Protein AF-A0A956JS98-F1 (afdb_monomer_lite)

pLDDT: mean 88.35, std 13.87, range [48.34, 98.44]

Foldseek 3Di:
DFKWFFAAWDDDPDDDPLQPPWTKTWIFTFDADPDDPPDCPPPLEAAEPVPTDTDDDIDIATEPPDWDGQWIFDWFFDQVQCCVRPRNPHPGGIYTDDTDQWDAGPNHIYHGDPPRD

Structure (mmCIF, N/CA/C/O backbone):
data_AF-A0A956JS98-F1
#
_entry.id   AF-A0A956JS98-F1
#
loop_
_atom_site.group_PDB
_atom_site.id
_atom_site.type_symbol
_atom_site.label_atom_id
_atom_site.label_alt_id
_atom_site.label_comp_id
_atom_site.label_asym_id
_atom_site.label_entity_id
_atom_site.label_seq_id
_atom_site.pdbx_PDB_ins_code
_atom_site.Cartn_x
_atom_site.Cartn_y
_atom_site.Cartn_z
_atom_site.occupancy
_atom_site.B_iso_or_equiv
_atom_site.auth_seq_id
_atom_site.auth_comp_id
_atom_site.auth_asym_id
_atom_site.auth_atom_id
_atom_site.pdbx_PDB_model_num
ATOM 1 N N . MET A 1 1 ? 5.699 0.164 7.501 1.00 92.56 1 MET A N 1
ATOM 2 C CA . MET A 1 1 ? 4.436 -0.009 6.748 1.00 92.56 1 MET A CA 1
ATOM 3 C C . MET A 1 1 ? 3.436 1.032 7.230 1.00 92.56 1 MET A C 1
ATOM 5 O O . MET A 1 1 ? 3.625 1.563 8.323 1.00 92.56 1 MET A O 1
ATOM 9 N N . ARG A 1 2 ? 2.432 1.375 6.425 1.00 94.81 2 ARG A N 1
ATOM 10 C CA . ARG A 1 2 ? 1.397 2.369 6.749 1.00 94.81 2 ARG A CA 1
ATOM 11 C C . ARG A 1 2 ? 0.027 1.785 6.417 1.00 94.81 2 ARG A C 1
ATOM 13 O O . ARG A 1 2 ? -0.124 1.219 5.339 1.00 94.81 2 ARG A O 1
ATOM 20 N N . LEU A 1 3 ? -0.946 1.944 7.314 1.00 95.31 3 LEU A N 1
ATOM 21 C CA . LEU A 1 3 ? -2.347 1.675 6.994 1.00 95.31 3 LEU A CA 1
ATOM 22 C C . LEU A 1 3 ? -2.876 2.809 6.114 1.00 95.31 3 LEU A C 1
ATOM 24 O O . LEU A 1 3 ? -2.678 3.989 6.429 1.00 95.31 3 LEU A O 1
ATOM 28 N N . ALA A 1 4 ? -3.542 2.458 5.024 1.00 97.00 4 ALA A N 1
ATOM 29 C CA . ALA A 1 4 ? -4.152 3.412 4.118 1.00 97.00 4 ALA A CA 1
ATOM 30 C C . ALA A 1 4 ? -5.495 2.902 3.596 1.00 97.00 4 ALA A C 1
ATOM 32 O O . ALA A 1 4 ? -5.766 1.707 3.617 1.00 97.00 4 ALA A O 1
ATOM 33 N N . ARG A 1 5 ? -6.320 3.826 3.109 1.00 96.06 5 ARG A N 1
ATOM 34 C CA . ARG A 1 5 ? -7.542 3.528 2.361 1.00 96.06 5 ARG A CA 1
ATOM 35 C C . ARG A 1 5 ? -7.312 3.772 0.878 1.00 96.06 5 ARG A C 1
ATOM 37 O O . ARG A 1 5 ? -6.747 4.809 0.511 1.00 96.06 5 ARG A O 1
ATOM 44 N N . VAL A 1 6 ? -7.790 2.864 0.035 1.00 96.88 6 VAL A N 1
ATOM 45 C CA . VAL A 1 6 ? -7.818 3.062 -1.416 1.00 96.88 6 VAL A CA 1
ATOM 46 C C . VAL A 1 6 ? -8.868 4.116 -1.751 1.00 96.88 6 VAL A C 1
ATOM 48 O O . VAL A 1 6 ? -10.052 3.933 -1.480 1.00 96.88 6 VAL A O 1
ATOM 51 N N . ILE A 1 7 ? -8.444 5.238 -2.331 1.00 96.00 7 ILE A N 1
ATOM 52 C CA . ILE A 1 7 ? -9.358 6.322 -2.735 1.00 96.00 7 ILE A CA 1
ATOM 53 C C . ILE A 1 7 ? -9.584 6.375 -4.247 1.00 96.00 7 ILE A C 1
ATOM 55 O O . ILE A 1 7 ? -10.425 7.133 -4.720 1.00 96.00 7 ILE A O 1
ATOM 59 N N . GLY A 1 8 ? -8.829 5.589 -5.013 1.00 95.75 8 GLY A N 1
ATOM 60 C CA . GLY A 1 8 ? -8.984 5.472 -6.454 1.00 95.75 8 GLY A CA 1
ATOM 61 C C . GLY A 1 8 ? -7.750 4.882 -7.116 1.00 95.75 8 GLY A C 1
ATOM 62 O O . GLY A 1 8 ? -6.802 4.461 -6.453 1.00 95.75 8 GLY A O 1
ATOM 63 N N . GLN A 1 9 ? -7.757 4.898 -8.442 1.00 95.69 9 GLN A N 1
ATOM 64 C CA . GLN A 1 9 ? -6.672 4.395 -9.277 1.00 95.69 9 GLN A CA 1
ATOM 65 C C . GLN A 1 9 ? -6.127 5.504 -10.179 1.00 95.69 9 GLN A C 1
ATOM 67 O O . GLN A 1 9 ? -6.852 6.431 -10.545 1.00 95.69 9 GLN A O 1
ATOM 72 N N . VAL A 1 10 ? -4.847 5.409 -10.523 1.00 94.69 10 VAL A N 1
ATOM 73 C CA . VAL A 1 10 ? -4.149 6.329 -11.427 1.00 94.69 10 VAL A CA 1
ATOM 74 C C . VAL A 1 10 ? -3.695 5.542 -12.651 1.00 94.69 10 VAL A C 1
ATOM 76 O O . VAL A 1 10 ? -3.277 4.394 -12.538 1.00 94.69 10 VAL A O 1
ATOM 79 N N . TRP A 1 11 ? -3.769 6.149 -13.830 1.00 92.56 11 TRP A N 1
ATOM 80 C CA . TRP A 1 11 ? -3.275 5.556 -15.069 1.00 92.56 11 TRP A CA 1
ATOM 81 C C . TRP A 1 11 ? -2.489 6.587 -15.874 1.00 92.56 11 TRP A C 1
ATOM 83 O O . TRP A 1 11 ? -2.791 7.780 -15.849 1.00 92.56 11 TRP A O 1
ATOM 93 N N . GLY A 1 12 ? -1.476 6.116 -16.599 1.00 89.81 12 GLY A N 1
ATOM 94 C CA . GLY A 1 12 ? -0.665 6.928 -17.499 1.00 89.81 12 GLY A CA 1
ATOM 95 C C . GLY A 1 12 ? -0.529 6.241 -18.852 1.00 89.81 12 GLY A C 1
ATOM 96 O O . GLY A 1 12 ? -0.136 5.082 -18.919 1.00 89.81 12 GLY A O 1
ATOM 97 N N . ALA A 1 13 ? -0.836 6.957 -19.937 1.00 91.12 13 ALA A N 1
ATOM 98 C CA . ALA A 1 13 ? -0.682 6.429 -21.299 1.00 91.12 13 ALA A CA 1
ATOM 99 C C . ALA A 1 13 ? 0.793 6.215 -21.687 1.00 91.12 13 ALA A C 1
ATOM 101 O O . ALA A 1 13 ? 1.110 5.385 -22.533 1.00 91.12 13 ALA A O 1
ATOM 102 N N . ARG A 1 14 ? 1.698 6.975 -21.061 1.00 95.19 14 ARG A N 1
ATOM 103 C CA . ARG A 1 14 ? 3.150 6.840 -21.181 1.00 95.19 14 ARG A CA 1
ATOM 104 C C . ARG A 1 14 ? 3.700 6.539 -19.796 1.00 95.19 14 ARG A C 1
ATOM 106 O O . ARG A 1 14 ? 3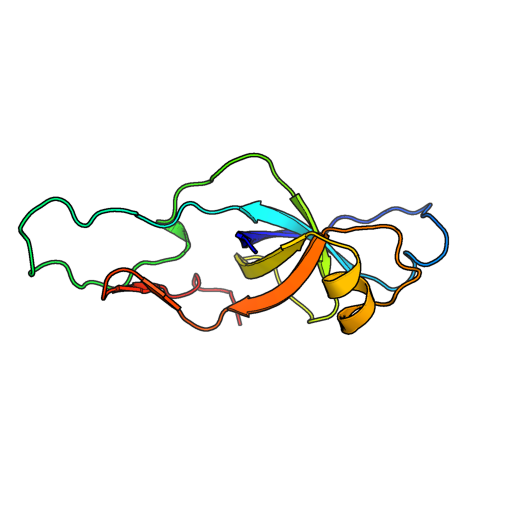.403 7.270 -18.854 1.00 95.19 14 ARG A O 1
ATOM 113 N N . GLN A 1 15 ? 4.486 5.483 -19.688 1.00 95.06 15 GLN A N 1
ATOM 114 C CA . GLN A 1 15 ? 4.995 4.968 -18.425 1.00 95.06 15 GLN A CA 1
ATOM 115 C C . GLN A 1 15 ? 6.458 4.561 -18.574 1.00 95.06 15 GLN A C 1
ATOM 117 O O . GLN A 1 15 ? 6.919 4.319 -19.690 1.00 95.06 15 GLN A O 1
ATOM 122 N N . ALA A 1 16 ? 7.181 4.535 -17.455 1.00 95.06 16 ALA A N 1
ATOM 123 C CA . ALA A 1 16 ? 8.529 3.990 -17.420 1.00 95.06 16 ALA A CA 1
ATOM 124 C C . ALA A 1 16 ? 8.512 2.498 -17.788 1.00 95.06 16 ALA A C 1
ATOM 126 O O . ALA A 1 16 ? 7.496 1.815 -17.623 1.00 95.06 16 ALA A O 1
ATOM 127 N N . GLU A 1 17 ? 9.647 2.004 -18.275 1.00 95.62 17 GLU A N 1
ATOM 128 C CA . GLU A 1 17 ? 9.859 0.570 -18.466 1.00 95.62 17 GLU A CA 1
ATOM 129 C C . GLU A 1 17 ? 9.587 -0.173 -17.145 1.00 95.62 17 GLU A C 1
ATOM 131 O O . GLU A 1 17 ? 9.806 0.381 -16.066 1.00 95.62 17 GLU A O 1
ATOM 136 N N . HIS A 1 18 ? 9.040 -1.388 -17.222 1.00 95.31 18 HIS A N 1
ATOM 137 C CA . HIS A 1 18 ? 8.682 -2.228 -16.063 1.00 95.31 18 HIS A CA 1
ATOM 138 C C . HIS A 1 18 ? 7.561 -1.705 -15.144 1.00 95.31 18 HIS A C 1
ATOM 140 O O . HIS A 1 18 ? 7.216 -2.354 -14.163 1.00 95.31 18 HIS A O 1
ATOM 146 N N . LEU A 1 19 ? 6.926 -0.567 -15.454 1.00 95.81 19 LEU A N 1
ATOM 147 C CA . LEU A 1 19 ? 5.682 -0.165 -14.777 1.00 95.81 19 LEU A CA 1
ATOM 148 C C . LEU A 1 19 ? 4.429 -0.762 -15.443 1.00 95.81 19 LEU A C 1
ATOM 150 O O . LEU A 1 19 ? 3.373 -0.869 -14.818 1.00 95.81 19 LEU A O 1
ATOM 154 N N . GLY A 1 20 ? 4.557 -1.160 -16.713 1.00 92.25 20 GLY A N 1
ATOM 155 C CA . GLY A 1 20 ? 3.476 -1.737 -17.509 1.00 92.25 20 GLY A CA 1
ATOM 156 C C . GLY A 1 20 ? 2.887 -2.994 -16.879 1.00 92.25 20 GLY A C 1
ATOM 157 O O . GLY A 1 20 ? 3.614 -3.857 -16.411 1.00 92.25 20 GLY A O 1
ATOM 158 N N . GLY A 1 21 ? 1.556 -3.099 -16.888 1.00 89.56 21 GLY A N 1
ATOM 159 C CA . GLY A 1 21 ? 0.833 -4.243 -16.319 1.00 89.56 21 GLY A CA 1
ATOM 160 C C . GLY A 1 21 ? 0.541 -4.129 -14.820 1.00 89.56 21 GLY A C 1
ATOM 161 O O . GLY A 1 21 ? -0.295 -4.876 -14.317 1.00 89.56 21 GLY A O 1
ATOM 162 N N . HIS A 1 22 ? 1.139 -3.163 -14.119 1.00 95.25 22 HIS A N 1
ATOM 163 C CA . HIS A 1 22 ? 0.839 -2.906 -12.714 1.00 95.25 22 HIS A CA 1
ATOM 164 C C . HIS A 1 22 ? -0.314 -1.915 -12.534 1.00 95.25 22 HIS A C 1
ATOM 166 O O . HIS A 1 22 ? -0.465 -0.944 -13.280 1.00 95.25 22 HIS A O 1
ATOM 172 N N . ARG A 1 23 ? -1.119 -2.131 -11.488 1.00 96.25 23 ARG A N 1
ATOM 173 C CA . ARG A 1 23 ? -2.153 -1.181 -11.061 1.00 96.25 23 ARG A CA 1
ATOM 174 C C . ARG A 1 23 ? -1.529 -0.137 -10.145 1.00 96.25 23 ARG A C 1
ATOM 176 O O . ARG A 1 23 ? -0.798 -0.485 -9.223 1.00 96.25 23 ARG A O 1
ATOM 183 N N . LEU A 1 24 ? -1.8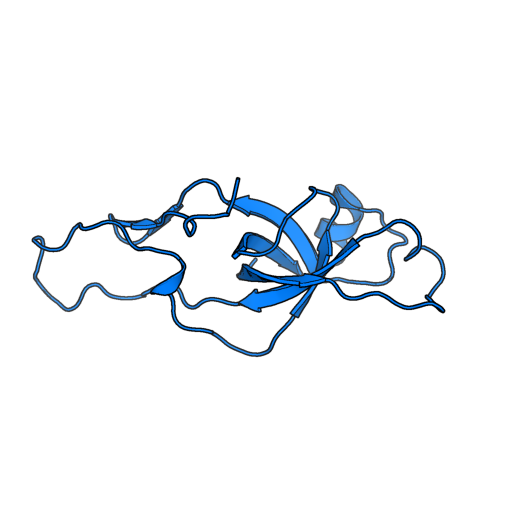45 1.137 -10.368 1.00 97.69 24 LEU A N 1
ATOM 184 C CA . LEU A 1 24 ? -1.445 2.225 -9.478 1.00 97.69 24 LEU A CA 1
ATOM 185 C C . LEU A 1 24 ? -2.649 2.686 -8.673 1.00 97.69 24 LEU A C 1
ATOM 187 O O . LEU A 1 24 ? -3.642 3.148 -9.240 1.00 97.69 24 LEU A O 1
ATOM 191 N N . LEU A 1 25 ? -2.552 2.593 -7.353 1.00 98.19 25 LEU A N 1
ATOM 192 C CA . LEU A 1 25 ? -3.604 3.032 -6.448 1.00 98.19 25 LEU A CA 1
ATOM 193 C C . LEU A 1 25 ? -3.223 4.348 -5.794 1.00 98.19 25 LEU A C 1
ATOM 195 O O . LEU A 1 25 ? -2.115 4.506 -5.285 1.00 98.19 25 LEU A O 1
ATOM 199 N N . ARG A 1 26 ? -4.174 5.281 -5.777 1.00 97.94 26 ARG A N 1
ATOM 200 C CA . ARG A 1 26 ? -4.102 6.488 -4.960 1.00 97.94 26 ARG A CA 1
ATOM 201 C C . ARG A 1 26 ? -4.631 6.145 -3.575 1.00 97.94 26 ARG A C 1
ATOM 203 O O . ARG A 1 26 ? -5.760 5.669 -3.439 1.00 97.94 26 ARG A O 1
ATOM 210 N N . LEU A 1 27 ? -3.821 6.397 -2.557 1.00 97.94 27 LEU A N 1
ATOM 211 C CA . LEU A 1 27 ? -4.065 5.947 -1.195 1.00 97.94 27 LEU A CA 1
ATOM 212 C C . LEU A 1 27 ? -4.072 7.130 -0.227 1.00 97.94 27 LEU A C 1
ATOM 214 O O . LEU A 1 27 ? -3.205 8.003 -0.288 1.00 97.94 27 LEU A O 1
ATOM 218 N N . GLN A 1 28 ? -5.034 7.131 0.691 1.00 97.31 28 GLN A N 1
ATOM 219 C CA . GLN A 1 28 ? -5.076 8.042 1.832 1.00 97.31 28 GLN A CA 1
ATOM 220 C C . GLN A 1 28 ? -4.528 7.311 3.062 1.00 97.31 28 GLN A C 1
ATOM 222 O O . GLN A 1 28 ? -5.215 6.419 3.566 1.00 97.31 28 GLN A O 1
ATOM 227 N N . PRO A 1 29 ? -3.339 7.660 3.587 1.00 97.06 29 PRO A N 1
ATOM 228 C CA . PRO A 1 29 ? -2.874 7.072 4.834 1.00 97.06 29 PRO A CA 1
ATOM 229 C C . PRO A 1 29 ? -3.770 7.498 5.998 1.00 97.06 29 PRO A C 1
ATOM 231 O O . PRO A 1 29 ? -4.318 8.607 6.002 1.00 97.06 29 PRO A O 1
ATOM 234 N N . LEU A 1 30 ? -3.915 6.606 6.976 1.00 94.81 30 LEU A N 1
ATOM 235 C CA . LEU A 1 30 ? -4.815 6.767 8.115 1.00 94.81 30 LEU A CA 1
ATOM 236 C C . LEU A 1 30 ? -4.028 6.837 9.428 1.00 94.81 30 LEU A C 1
ATOM 238 O O . LEU A 1 30 ? -3.009 6.163 9.607 1.00 94.81 30 LEU A O 1
ATOM 242 N N . ALA A 1 31 ? -4.495 7.671 10.353 1.00 90.56 31 ALA A N 1
ATOM 243 C CA . ALA A 1 31 ? -4.011 7.712 11.722 1.00 90.56 31 ALA A CA 1
ATOM 244 C C . ALA A 1 31 ? -4.687 6.607 12.534 1.00 90.56 31 ALA A C 1
ATOM 246 O O . ALA A 1 31 ? -5.913 6.502 12.558 1.00 90.56 31 ALA A O 1
ATOM 247 N N . LEU A 1 32 ? -3.878 5.819 13.237 1.00 84.62 32 LEU A N 1
ATOM 248 C CA . LEU A 1 32 ? -4.383 4.915 14.258 1.00 84.62 32 LEU A CA 1
ATOM 249 C C . LEU A 1 32 ? -4.507 5.684 15.578 1.00 84.62 32 LEU A C 1
ATOM 251 O O . LEU A 1 32 ? -3.582 6.424 15.925 1.00 84.62 32 LEU A O 1
ATOM 255 N N . PRO A 1 33 ? -5.623 5.545 16.311 1.00 76.50 33 PRO A N 1
ATOM 256 C CA . PRO A 1 33 ? -5.768 6.181 17.613 1.00 76.50 33 PRO A CA 1
ATOM 257 C C . PRO A 1 33 ? -4.689 5.648 18.565 1.00 76.50 33 PRO A C 1
ATOM 259 O O . PRO A 1 33 ? -4.533 4.439 18.700 1.00 76.50 33 PRO A O 1
ATOM 262 N N . LEU A 1 34 ? -3.927 6.544 1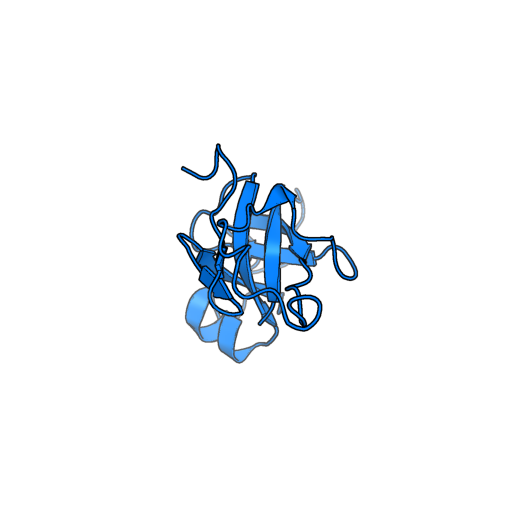9.199 1.00 68.31 34 LEU A N 1
ATOM 263 C CA . LEU A 1 34 ? -2.817 6.192 20.100 1.00 68.31 34 LEU A CA 1
ATOM 264 C C . LEU A 1 34 ? -3.251 6.052 21.565 1.00 68.31 34 LEU A C 1
ATOM 266 O O . LEU A 1 34 ? -2.564 5.407 22.348 1.00 68.31 34 LEU A O 1
ATOM 270 N N . THR A 1 35 ? -4.398 6.620 21.924 1.00 61.47 35 THR A N 1
ATOM 271 C CA . THR A 1 35 ? -4.942 6.609 23.281 1.00 61.47 35 THR A CA 1
ATOM 272 C C . THR A 1 35 ? -6.436 6.330 23.232 1.00 61.47 35 THR A C 1
ATOM 274 O O . THR A 1 35 ? -7.189 6.978 22.505 1.00 61.47 35 THR A O 1
ATOM 277 N N . THR A 1 36 ? -6.891 5.371 24.032 1.00 55.16 36 THR A N 1
ATOM 278 C CA . THR A 1 36 ? -8.220 5.472 24.641 1.00 55.16 36 THR A CA 1
ATOM 279 C C . THR A 1 36 ? -8.168 6.666 25.592 1.00 55.16 36 THR A C 1
ATOM 281 O O . THR A 1 36 ? -7.262 6.682 26.426 1.00 55.16 36 THR A O 1
ATOM 284 N N . PRO A 1 37 ? -9.061 7.667 25.479 1.00 53.88 37 PRO A N 1
ATOM 285 C CA . PRO A 1 37 ? -9.174 8.705 26.496 1.00 53.88 37 PRO A CA 1
ATOM 286 C C . PRO A 1 37 ? -9.282 8.036 27.867 1.00 53.88 37 PRO A C 1
ATOM 288 O O . PRO A 1 37 ? -10.015 7.056 28.023 1.00 53.88 37 PRO A O 1
ATOM 291 N N . ASP A 1 38 ? -8.468 8.514 28.797 1.00 53.44 38 ASP A N 1
ATOM 292 C CA . ASP A 1 38 ? -8.144 7.872 30.065 1.00 53.44 38 ASP A CA 1
ATOM 293 C C . ASP A 1 38 ? -9.363 7.259 30.786 1.00 53.44 38 ASP A C 1
ATOM 295 O O . ASP A 1 38 ? -10.387 7.905 30.998 1.00 53.44 38 ASP A O 1
ATOM 299 N N . GLY A 1 39 ? -9.236 5.993 31.197 1.00 48.75 39 GLY A N 1
ATOM 300 C CA . GLY A 1 39 ? -10.069 5.389 32.245 1.00 48.75 39 GLY A CA 1
ATOM 301 C C . GLY A 1 39 ? -11.428 4.797 31.856 1.00 48.75 39 GLY A C 1
ATOM 302 O O . GLY A 1 39 ? -12.041 4.144 32.698 1.00 48.75 39 GLY A O 1
ATOM 303 N N . LEU A 1 40 ? -11.908 4.929 30.617 1.00 50.38 40 LEU A N 1
ATOM 304 C CA . LEU A 1 40 ? -13.202 4.352 30.225 1.00 50.38 40 LEU A CA 1
ATOM 305 C C . LEU A 1 40 ? -13.022 3.019 29.492 1.00 50.38 40 LEU A C 1
ATOM 307 O O . LEU A 1 40 ? -13.011 2.945 28.264 1.00 50.38 40 LEU A O 1
ATOM 311 N N . ALA A 1 41 ? -12.963 1.938 30.271 1.00 50.22 41 ALA A N 1
ATOM 312 C CA . ALA A 1 41 ? -13.043 0.548 29.809 1.00 50.22 41 ALA A CA 1
ATOM 313 C C . ALA A 1 41 ? -14.348 0.207 29.042 1.00 50.22 41 ALA A C 1
ATOM 315 O O . ALA A 1 41 ? -14.531 -0.923 28.589 1.00 50.22 41 ALA A O 1
ATOM 316 N N . GLU A 1 42 ? -15.260 1.169 28.872 1.00 49.91 42 GLU A N 1
ATOM 317 C CA . GLU A 1 42 ? -16.654 0.923 28.496 1.00 49.91 42 GLU A CA 1
ATOM 318 C C . GLU A 1 42 ? -17.001 1.217 27.030 1.00 49.91 42 GLU A C 1
ATOM 320 O O . GLU A 1 42 ? -18.085 0.857 26.578 1.00 49.91 42 GLU A O 1
ATOM 325 N N . GLN A 1 43 ? -16.091 1.774 26.224 1.00 54.56 43 GLN A N 1
ATOM 326 C CA . GLN A 1 43 ? -16.349 2.000 24.791 1.00 54.56 43 GLN A CA 1
ATOM 327 C C . GLN A 1 43 ? -15.466 1.120 23.895 1.00 54.56 43 GLN A C 1
ATOM 329 O O . GLN A 1 43 ? -14.716 1.588 23.041 1.00 54.56 43 GLN A O 1
ATOM 334 N N . ARG A 1 44 ? -15.618 -0.202 24.053 1.00 65.94 44 ARG A N 1
ATOM 335 C CA . ARG A 1 44 ? -15.029 -1.252 23.190 1.00 65.94 44 ARG A CA 1
ATOM 336 C C . ARG A 1 44 ? -15.764 -1.426 21.852 1.00 65.94 44 ARG A C 1
ATOM 338 O O . ARG A 1 44 ? -15.658 -2.471 21.214 1.00 65.94 44 ARG A O 1
ATOM 345 N N . ALA A 1 45 ? -16.548 -0.434 21.426 1.00 77.69 45 ALA A N 1
ATOM 346 C CA . ALA A 1 45 ? -17.252 -0.504 20.153 1.00 77.69 45 ALA A CA 1
ATOM 347 C C . ALA A 1 45 ? -16.235 -0.614 18.997 1.00 77.69 45 ALA A C 1
ATOM 349 O O . ALA A 1 45 ? -15.203 0.077 19.034 1.00 77.69 45 ALA A O 1
ATOM 350 N N . PRO A 1 46 ? -16.510 -1.440 17.970 1.00 81.81 46 PRO A N 1
ATOM 351 C CA . PRO A 1 46 ? -15.650 -1.536 16.799 1.00 81.81 46 PRO A CA 1
ATOM 352 C C . PRO A 1 46 ? -15.371 -0.157 16.193 1.00 81.81 46 PRO A C 1
ATOM 354 O O . PRO A 1 46 ? -16.261 0.693 16.128 1.00 81.81 46 PRO A O 1
ATOM 357 N N . LEU A 1 47 ? -14.131 0.062 15.766 1.00 84.00 47 LEU A N 1
ATOM 358 C CA . LEU A 1 47 ? -13.771 1.182 14.907 1.00 84.00 47 LEU A CA 1
ATOM 359 C C . LEU A 1 47 ? -14.200 0.856 13.479 1.00 84.00 47 LEU A C 1
ATOM 361 O O . LEU A 1 47 ? -14.016 -0.262 13.002 1.00 84.00 47 LEU A O 1
ATOM 365 N N . ARG A 1 48 ? -14.744 1.844 12.784 1.00 86.75 48 ARG A N 1
ATOM 366 C CA . ARG A 1 48 ? -14.979 1.790 11.345 1.00 86.75 48 ARG A CA 1
ATOM 367 C C . ARG A 1 48 ? -13.889 2.571 10.623 1.00 86.75 48 ARG A C 1
ATOM 369 O O . ARG A 1 48 ? -13.431 3.602 11.120 1.00 86.75 48 ARG A O 1
ATOM 376 N N . ALA A 1 49 ? -13.476 2.089 9.457 1.00 84.75 49 ALA A N 1
ATOM 377 C CA . ALA A 1 49 ? -12.446 2.721 8.633 1.00 84.75 49 ALA A CA 1
ATOM 378 C C . ALA A 1 49 ? -12.729 4.206 8.337 1.00 84.75 49 ALA A C 1
ATOM 380 O O . ALA A 1 49 ? -11.805 5.019 8.259 1.00 84.75 49 ALA A O 1
ATOM 381 N N . GLU A 1 50 ? -14.001 4.582 8.209 1.00 86.12 50 GLU A N 1
ATOM 382 C CA . GLU A 1 50 ? -14.455 5.955 7.946 1.00 86.12 50 GLU A CA 1
ATOM 383 C C . GLU A 1 50 ? -14.147 6.894 9.115 1.00 86.12 50 GLU A C 1
ATOM 385 O O . GLU A 1 50 ? -13.967 8.091 8.910 1.00 86.12 50 GLU A O 1
ATOM 390 N N . GLN A 1 51 ? -14.060 6.351 10.333 1.00 85.19 51 GLN A N 1
ATOM 391 C CA . GLN A 1 51 ? -13.791 7.108 11.555 1.00 85.19 51 GLN A CA 1
ATOM 392 C C . GLN A 1 51 ? -12.297 7.384 11.756 1.00 85.19 51 GLN A C 1
ATOM 394 O O . GLN A 1 51 ? -11.935 8.200 12.604 1.00 85.19 51 GLN A O 1
ATOM 399 N N . LEU A 1 52 ? -11.419 6.707 11.011 1.00 88.38 52 LEU A N 1
ATOM 400 C CA . LEU A 1 52 ? -9.987 6.955 11.091 1.00 88.38 52 LEU A CA 1
ATOM 401 C C . LEU A 1 52 ? -9.643 8.266 10.386 1.00 88.38 52 LEU A C 1
ATOM 403 O O . LEU A 1 52 ? -9.935 8.462 9.204 1.00 88.38 52 LEU A O 1
ATOM 407 N N . ALA A 1 53 ? -8.978 9.156 11.121 1.00 90.25 53 ALA A N 1
ATOM 408 C CA . ALA A 1 53 ? -8.524 10.426 10.583 1.00 90.25 53 ALA A CA 1
ATOM 409 C C . ALA A 1 53 ? -7.475 10.210 9.482 1.00 90.25 53 ALA A C 1
ATOM 411 O O . ALA A 1 53 ? -6.611 9.336 9.577 1.00 90.25 53 ALA A O 1
ATOM 412 N N . ALA A 1 54 ? -7.527 11.045 8.446 1.00 93.25 54 ALA A N 1
ATOM 413 C CA . ALA A 1 54 ? -6.474 11.117 7.444 1.00 93.25 54 ALA A CA 1
ATOM 414 C C . ALA A 1 54 ? -5.142 11.526 8.095 1.00 93.25 54 ALA A C 1
ATOM 416 O O . ALA A 1 54 ? -5.101 12.382 8.980 1.00 93.25 54 ALA A O 1
ATOM 417 N N . ARG A 1 55 ? -4.041 10.925 7.640 1.00 93.00 55 ARG A N 1
ATOM 418 C CA . ARG A 1 55 ? -2.688 11.230 8.110 1.00 93.00 55 ARG A CA 1
ATOM 419 C C . ARG A 1 55 ? -1.749 11.458 6.938 1.00 93.00 55 ARG A C 1
ATOM 421 O O . ARG A 1 55 ? -1.593 10.582 6.098 1.00 93.00 55 ARG A O 1
ATOM 428 N N . GLY A 1 56 ? -1.028 12.575 6.972 1.00 91.50 56 GLY A N 1
ATOM 429 C CA . GLY A 1 56 ? 0.030 12.864 6.006 1.00 91.50 56 GLY A CA 1
ATOM 430 C C . GLY A 1 56 ? -0.473 13.027 4.571 1.00 91.50 56 GLY A C 1
ATOM 431 O O . GLY A 1 56 ? -1.665 13.201 4.320 1.00 91.50 56 GLY A O 1
ATOM 432 N N . GLU A 1 57 ? 0.473 12.999 3.637 1.00 95.12 57 GLU A N 1
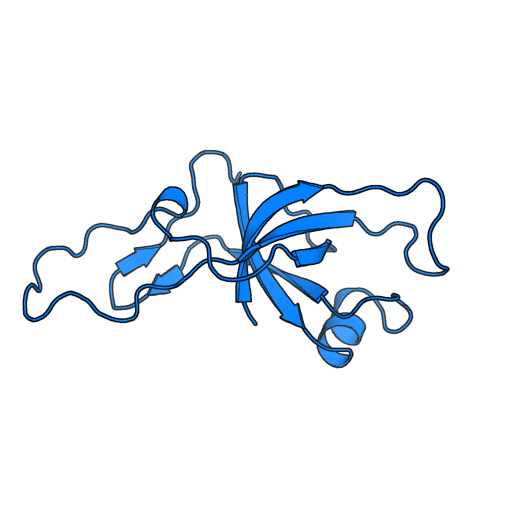ATOM 433 C CA . GLU A 1 57 ? 0.213 13.185 2.212 1.00 95.12 57 GLU A CA 1
ATOM 434 C C . GLU A 1 57 ? -0.368 11.930 1.558 1.00 95.12 57 GLU A C 1
ATOM 436 O O . GLU A 1 57 ? -0.163 10.800 2.009 1.00 95.12 57 GLU A O 1
ATOM 441 N N . LEU A 1 58 ? -1.084 12.148 0.456 1.00 96.69 58 LEU A N 1
ATOM 442 C CA . LEU A 1 58 ? -1.574 11.069 -0.389 1.00 96.69 58 LEU A CA 1
ATOM 443 C C . LEU A 1 58 ? -0.403 10.308 -1.006 1.00 96.69 58 LEU A C 1
ATOM 445 O O . LEU A 1 58 ? 0.581 10.902 -1.438 1.00 96.69 58 LEU A O 1
ATOM 449 N N . LEU A 1 59 ? -0.549 8.990 -1.085 1.00 96.38 59 LEU A N 1
ATOM 450 C CA . LEU A 1 59 ? 0.449 8.106 -1.675 1.00 96.38 59 LEU A CA 1
ATOM 451 C C . LEU A 1 59 ? -0.060 7.554 -3.003 1.00 96.38 59 LEU A C 1
ATOM 453 O O . LEU A 1 59 ? -1.268 7.430 -3.220 1.00 96.38 59 LEU A O 1
ATOM 457 N N . VAL A 1 60 ? 0.877 7.180 -3.868 1.00 97.38 60 VAL A N 1
ATOM 458 C CA . VAL A 1 60 ? 0.614 6.302 -5.007 1.00 97.38 60 VAL A CA 1
ATOM 459 C C . VAL A 1 60 ? 1.454 5.053 -4.815 1.00 97.38 60 VAL A C 1
ATOM 461 O O . VAL A 1 60 ? 2.663 5.160 -4.626 1.00 97.38 60 VAL A O 1
ATOM 464 N N . ALA A 1 61 ? 0.815 3.890 -4.840 1.00 98.25 61 ALA A N 1
ATOM 465 C CA . ALA A 1 61 ? 1.482 2.607 -4.674 1.00 98.25 61 ALA A CA 1
ATOM 466 C C . ALA A 1 61 ? 1.119 1.656 -5.813 1.00 98.25 61 ALA A C 1
ATOM 468 O O . ALA A 1 61 ? 0.017 1.733 -6.363 1.00 98.25 61 ALA A O 1
ATOM 469 N N . VAL A 1 62 ? 2.042 0.753 -6.139 1.00 98.12 62 VAL A N 1
ATOM 470 C CA . VAL A 1 62 ? 1.742 -0.384 -7.011 1.00 98.12 62 VAL A CA 1
ATOM 471 C C . VAL A 1 62 ? 0.933 -1.412 -6.228 1.00 98.12 62 VAL A C 1
ATOM 473 O O . VAL A 1 62 ? 1.281 -1.758 -5.097 1.00 98.12 62 VAL A O 1
ATOM 476 N N . ASP A 1 63 ? -0.132 -1.903 -6.846 1.00 97.88 63 ASP A N 1
ATOM 477 C CA . ASP A 1 63 ? -0.976 -2.975 -6.338 1.00 97.88 63 ASP A CA 1
ATOM 478 C C . ASP A 1 63 ? -0.830 -4.233 -7.198 1.00 97.88 63 ASP A C 1
ATOM 480 O O . ASP A 1 63 ? -1.139 -4.229 -8.392 1.00 97.88 63 ASP A O 1
ATOM 484 N N . GLY A 1 64 ? -0.354 -5.304 -6.563 1.00 96.12 64 GLY A N 1
ATOM 485 C CA . GLY A 1 64 ? -0.319 -6.655 -7.125 1.00 96.12 64 GLY A CA 1
ATOM 486 C C . GLY A 1 64 ? -1.372 -7.594 -6.528 1.00 96.12 64 GLY A C 1
ATOM 487 O O . GLY A 1 64 ? -1.408 -8.759 -6.908 1.00 96.12 64 GLY A O 1
ATOM 488 N N . LEU A 1 65 ? -2.200 -7.119 -5.589 1.00 96.94 65 LEU A N 1
ATOM 489 C CA . LEU A 1 65 ? -3.149 -7.944 -4.832 1.00 96.94 65 LEU A CA 1
ATOM 490 C C . LEU A 1 65 ? -4.596 -7.791 -5.296 1.00 96.94 65 LEU A C 1
ATOM 492 O O . LEU A 1 65 ? -5.420 -8.641 -4.974 1.00 96.94 65 LEU A O 1
ATOM 496 N N . GLY A 1 66 ? -4.911 -6.746 -6.060 1.00 95.94 66 GLY A N 1
ATOM 497 C CA . GLY A 1 66 ? -6.256 -6.561 -6.592 1.00 95.94 66 GLY A CA 1
ATOM 498 C C . GLY A 1 66 ? -7.129 -5.626 -5.760 1.00 95.94 66 GLY A C 1
ATOM 499 O O . GLY A 1 66 ? -8.344 -5.665 -5.917 1.00 95.94 66 GLY A O 1
ATOM 500 N N . ALA A 1 67 ? -6.546 -4.740 -4.949 1.00 96.56 67 ALA A N 1
ATOM 501 C CA . ALA A 1 67 ? -7.325 -3.891 -4.057 1.00 96.56 67 ALA A CA 1
ATOM 502 C C . ALA A 1 67 ? -8.285 -2.931 -4.801 1.00 96.56 67 ALA A C 1
ATOM 504 O O . ALA A 1 67 ? -7.971 -2.377 -5.868 1.00 96.56 67 ALA A O 1
ATOM 505 N N . GLY A 1 68 ? -9.475 -2.748 -4.241 1.00 94.31 68 GLY A N 1
ATOM 506 C CA . GLY A 1 68 ? -10.573 -1.928 -4.738 1.00 94.31 68 GLY A CA 1
ATOM 507 C C . GLY A 1 68 ? -10.768 -0.630 -3.941 1.00 94.31 68 GLY A C 1
ATOM 508 O O . GLY A 1 68 ? -10.256 -0.486 -2.831 1.00 94.31 68 GLY A O 1
ATOM 509 N N . PRO A 1 69 ? -11.495 0.362 -4.489 1.00 93.75 69 PRO A N 1
ATOM 510 C CA . PRO A 1 69 ? -11.833 1.589 -3.768 1.00 93.75 69 PRO A CA 1
ATOM 511 C C . PRO A 1 69 ? -12.550 1.315 -2.440 1.00 93.75 69 PRO A C 1
ATOM 513 O O . PRO A 1 69 ? -13.451 0.490 -2.374 1.00 93.75 69 PRO A O 1
ATOM 516 N N . GLY A 1 70 ? -12.178 2.047 -1.391 1.00 92.75 70 GLY A N 1
ATOM 517 C CA . GLY A 1 70 ? -12.740 1.892 -0.046 1.00 92.75 70 GLY A CA 1
ATOM 518 C C . GLY A 1 70 ? -12.034 0.843 0.813 1.00 92.75 70 GLY A C 1
ATOM 519 O O . GLY A 1 70 ? -12.077 0.958 2.039 1.00 92.75 70 GLY A O 1
ATOM 520 N N . GLU A 1 71 ? -11.316 -0.105 0.207 1.00 94.94 71 GLU A N 1
ATOM 521 C CA . GLU A 1 71 ? -10.576 -1.114 0.959 1.00 94.94 71 GLU A CA 1
ATOM 522 C C . GLU A 1 71 ? -9.447 -0.501 1.790 1.00 94.94 71 GLU A C 1
ATOM 524 O O . GLU A 1 71 ? -8.813 0.502 1.426 1.00 94.94 71 GLU A O 1
ATOM 529 N N . LEU A 1 72 ? -9.195 -1.137 2.931 1.00 95.38 72 LEU A N 1
ATOM 530 C CA . LEU A 1 72 ? -8.035 -0.863 3.756 1.00 95.38 72 LEU A CA 1
ATOM 531 C C . LEU A 1 72 ? -6.861 -1.706 3.271 1.00 95.38 72 LEU A C 1
ATOM 533 O O . LEU A 1 72 ? -6.997 -2.899 3.028 1.00 95.38 72 LEU A O 1
ATOM 537 N N . VAL A 1 73 ? -5.692 -1.086 3.165 1.00 97.00 73 VAL A N 1
ATOM 538 C CA . VAL A 1 73 ? -4.468 -1.737 2.701 1.00 97.00 73 VAL A CA 1
ATOM 539 C C . VAL A 1 73 ? -3.286 -1.390 3.595 1.00 97.00 73 VAL A C 1
ATOM 541 O O . VAL A 1 73 ? -3.210 -0.299 4.172 1.00 97.00 73 VAL A O 1
ATOM 544 N N . LEU A 1 74 ? -2.323 -2.306 3.674 1.00 97.38 74 LEU A N 1
ATOM 545 C CA . LEU A 1 74 ? -0.991 -2.009 4.189 1.00 97.38 74 LEU A CA 1
ATOM 546 C C . LEU A 1 74 ? -0.057 -1.676 3.032 1.00 97.38 74 LEU A C 1
ATOM 548 O O . LEU A 1 74 ? 0.115 -2.459 2.098 1.00 97.38 74 LEU A O 1
ATOM 552 N N . VAL A 1 75 ? 0.586 -0.517 3.138 1.00 98.00 75 VAL A N 1
ATOM 553 C CA . VAL A 1 75 ? 1.584 -0.041 2.179 1.00 98.00 75 VAL A CA 1
ATOM 554 C C . VAL A 1 75 ? 2.968 -0.163 2.798 1.00 98.00 75 VAL A C 1
ATOM 556 O O . VAL A 1 75 ? 3.213 0.314 3.918 1.00 98.00 75 VAL A O 1
ATOM 559 N N . ALA A 1 76 ? 3.886 -0.796 2.082 1.00 98.06 76 ALA A N 1
ATOM 560 C CA . ALA A 1 76 ? 5.296 -0.830 2.432 1.00 98.06 76 ALA A CA 1
ATOM 561 C C . ALA A 1 76 ? 6.097 0.117 1.541 1.00 98.06 76 ALA A C 1
ATOM 563 O O . ALA A 1 76 ? 5.845 0.215 0.344 1.00 98.06 76 ALA A O 1
ATOM 564 N N . HIS A 1 77 ? 7.096 0.755 2.153 1.00 97.69 77 HIS A N 1
ATOM 565 C CA . HIS A 1 77 ? 8.096 1.547 1.458 1.00 97.69 77 HIS A CA 1
ATOM 566 C C . HIS A 1 77 ? 9.434 0.805 1.467 1.00 97.69 77 HIS A C 1
ATOM 568 O O . HIS A 1 77 ? 9.934 0.461 2.542 1.00 97.69 77 HIS A O 1
ATOM 574 N N . GLY A 1 78 ? 10.047 0.637 0.299 1.00 97.12 78 GLY A N 1
ATOM 575 C CA . GLY A 1 78 ? 11.437 0.204 0.158 1.00 97.12 78 GLY A CA 1
ATOM 576 C C . GLY A 1 78 ? 11.633 -0.915 -0.860 1.00 97.12 78 GLY A C 1
ATOM 577 O O . GLY A 1 78 ? 10.742 -1.733 -1.086 1.00 97.12 78 GLY A O 1
ATOM 578 N N . SER A 1 79 ? 12.836 -0.969 -1.442 1.00 97.25 79 SER A N 1
ATOM 579 C CA . SER A 1 79 ? 13.158 -1.884 -2.544 1.00 97.25 79 SER A CA 1
ATOM 580 C C . SER A 1 79 ? 12.925 -3.344 -2.169 1.00 97.25 79 SER A C 1
ATOM 582 O O . SER A 1 79 ? 12.223 -4.037 -2.882 1.00 97.25 79 SER A O 1
ATOM 584 N N . ARG A 1 80 ? 13.368 -3.794 -0.986 1.00 97.50 80 ARG A N 1
ATOM 585 C CA . ARG A 1 80 ? 13.240 -5.213 -0.619 1.00 97.50 80 ARG A CA 1
ATOM 586 C C . ARG A 1 80 ? 11.794 -5.715 -0.562 1.00 97.50 80 ARG A C 1
ATOM 588 O O . ARG A 1 80 ? 11.555 -6.874 -0.872 1.00 97.50 80 ARG A O 1
ATOM 595 N N . CYS A 1 81 ? 10.846 -4.867 -0.155 1.00 96.88 81 CYS A N 1
ATOM 596 C CA . CYS A 1 81 ? 9.430 -5.239 -0.160 1.00 96.88 81 CYS A CA 1
ATOM 597 C C . CYS A 1 81 ? 8.927 -5.374 -1.596 1.00 96.88 81 CYS A C 1
ATOM 599 O O . CYS A 1 81 ? 8.338 -6.390 -1.926 1.00 96.88 81 CYS A O 1
ATOM 601 N N . ARG A 1 82 ? 9.227 -4.389 -2.446 1.00 97.56 82 ARG A N 1
ATOM 602 C CA . ARG A 1 82 ? 8.876 -4.398 -3.866 1.00 97.56 82 ARG A CA 1
ATOM 603 C C . ARG A 1 82 ? 9.465 -5.605 -4.606 1.00 97.56 82 ARG A C 1
ATOM 605 O O . ARG A 1 82 ? 8.720 -6.303 -5.284 1.00 97.56 82 ARG A O 1
ATOM 612 N N . ASP A 1 83 ? 10.756 -5.881 -4.424 1.00 97.94 83 ASP A N 1
ATOM 613 C CA . ASP A 1 83 ? 11.463 -6.988 -5.085 1.00 97.94 83 ASP A CA 1
ATOM 614 C C . ASP A 1 83 ? 10.799 -8.340 -4.792 1.00 97.94 83 ASP A C 1
ATOM 616 O O . ASP A 1 83 ? 10.714 -9.203 -5.657 1.00 97.94 83 ASP A O 1
ATOM 620 N N . LEU A 1 84 ? 10.322 -8.522 -3.557 1.00 97.38 84 LEU A N 1
ATOM 621 C CA . LEU A 1 84 ? 9.693 -9.761 -3.101 1.00 97.38 84 LEU A CA 1
ATOM 622 C C . LEU A 1 84 ? 8.207 -9.875 -3.463 1.00 97.38 84 LEU A C 1
ATOM 624 O O . LEU A 1 84 ? 7.656 -10.964 -3.318 1.00 97.38 84 LEU A O 1
ATOM 628 N N . THR A 1 85 ? 7.547 -8.788 -3.874 1.00 96.50 85 THR A N 1
ATOM 629 C CA . THR A 1 85 ? 6.093 -8.782 -4.101 1.00 96.50 85 THR A CA 1
ATOM 630 C C . THR A 1 85 ? 5.698 -8.518 -5.544 1.00 96.50 85 THR A C 1
ATOM 632 O O . THR A 1 85 ? 4.823 -9.208 -6.056 1.00 96.50 85 THR A O 1
ATOM 635 N N . VAL A 1 86 ? 6.304 -7.528 -6.198 1.00 96.81 86 VAL A N 1
ATOM 636 C CA . VAL A 1 86 ? 5.875 -7.052 -7.525 1.00 96.81 86 VAL A CA 1
ATOM 637 C C . VAL A 1 86 ? 6.989 -7.067 -8.567 1.00 96.81 86 VAL A C 1
ATOM 639 O O . VAL A 1 86 ? 6.676 -6.918 -9.739 1.00 96.81 86 VAL A O 1
ATOM 642 N N . GLY A 1 87 ? 8.247 -7.274 -8.163 1.00 97.19 87 GLY A N 1
ATOM 643 C CA . GLY A 1 87 ? 9.407 -7.334 -9.059 1.00 97.19 87 GLY A CA 1
ATOM 644 C C . GLY A 1 87 ? 10.497 -6.339 -8.665 1.00 97.19 87 GLY A C 1
ATOM 645 O O . GLY A 1 87 ? 10.226 -5.269 -8.117 1.00 97.19 87 GLY A O 1
ATOM 646 N N . ASP A 1 88 ? 11.756 -6.700 -8.895 1.00 97.50 88 ASP A N 1
ATOM 647 C CA . ASP A 1 88 ? 12.921 -5.888 -8.526 1.00 97.50 88 ASP A CA 1
ATOM 648 C C . ASP A 1 88 ? 13.217 -4.740 -9.505 1.00 97.50 88 ASP A C 1
ATOM 650 O O . ASP A 1 88 ? 13.841 -3.739 -9.131 1.00 97.50 88 ASP A O 1
ATOM 654 N N . ASP A 1 89 ? 12.693 -4.842 -10.719 1.00 97.00 89 ASP A N 1
ATOM 655 C CA . ASP A 1 89 ? 12.765 -3.868 -11.806 1.00 97.00 89 ASP A CA 1
ATOM 656 C C . ASP A 1 89 ? 11.667 -2.788 -11.751 1.00 97.00 89 ASP A C 1
ATOM 658 O O . ASP A 1 89 ? 11.798 -1.742 -12.392 1.00 97.00 89 ASP A O 1
ATOM 662 N N . VAL A 1 90 ? 10.617 -2.969 -10.940 1.00 97.62 90 VAL A N 1
ATOM 663 C CA . VAL A 1 90 ? 9.492 -2.023 -10.875 1.00 97.62 90 VAL A CA 1
ATOM 664 C C . VAL A 1 90 ? 9.957 -0.634 -10.371 1.00 97.62 90 VAL A C 1
ATOM 666 O O . VAL A 1 90 ? 10.548 -0.510 -9.287 1.00 97.62 90 VAL A O 1
ATOM 669 N N . PRO A 1 91 ? 9.658 0.470 -11.087 1.00 96.62 91 PRO A N 1
ATOM 670 C CA . PRO A 1 91 ? 10.232 1.792 -10.813 1.00 96.62 91 PRO A CA 1
ATOM 671 C C . PRO A 1 91 ? 9.485 2.571 -9.711 1.00 96.62 91 PRO A C 1
ATOM 673 O O . PRO A 1 91 ? 9.200 3.760 -9.842 1.00 96.62 91 PRO A O 1
ATOM 676 N N . THR A 1 92 ? 9.157 1.916 -8.598 1.00 96.00 92 THR A N 1
ATOM 677 C CA . THR A 1 92 ? 8.570 2.547 -7.403 1.00 96.00 92 THR A CA 1
ATOM 678 C C . THR A 1 92 ? 9.213 2.002 -6.133 1.00 96.00 92 THR A C 1
ATOM 680 O O . THR A 1 92 ? 10.038 1.097 -6.178 1.00 96.00 92 THR A O 1
ATOM 683 N N . LYS A 1 93 ? 8.842 2.551 -4.979 1.00 96.94 93 LYS A N 1
ATOM 684 C CA . LYS A 1 93 ? 9.138 1.963 -3.665 1.00 96.94 93 LYS A CA 1
ATOM 685 C C . LYS A 1 93 ? 7.902 1.779 -2.800 1.00 96.94 93 LYS A C 1
ATOM 687 O O . LYS A 1 93 ? 8.025 1.141 -1.763 1.00 96.94 93 LYS A O 1
ATOM 692 N N . GLU A 1 94 ? 6.757 2.319 -3.209 1.00 98.00 94 GLU A N 1
ATOM 693 C CA . GLU A 1 94 ? 5.489 2.166 -2.500 1.00 98.00 94 GLU A CA 1
ATOM 694 C C . GLU A 1 94 ? 4.705 1.014 -3.122 1.00 98.00 94 GLU A C 1
ATOM 696 O O . GLU A 1 94 ? 4.347 1.055 -4.304 1.00 98.00 94 GLU A O 1
ATOM 701 N N . VAL A 1 95 ? 4.451 -0.015 -2.321 1.00 98.38 95 VAL A N 1
ATOM 702 C CA . VAL A 1 95 ? 3.753 -1.229 -2.749 1.00 98.38 95 VAL A CA 1
ATOM 703 C C . VAL A 1 95 ? 2.671 -1.600 -1.746 1.00 98.38 95 VAL A C 1
ATOM 705 O O . VAL A 1 95 ? 2.892 -1.564 -0.531 1.00 98.38 95 VAL A O 1
ATOM 708 N N . VAL A 1 96 ? 1.492 -1.951 -2.253 1.00 98.44 96 VAL A N 1
ATOM 709 C CA . VAL A 1 96 ? 0.450 -2.610 -1.464 1.00 98.44 96 VAL A CA 1
ATOM 710 C C . VAL A 1 96 ? 0.913 -4.036 -1.187 1.00 98.44 96 VAL A C 1
ATOM 712 O O . VAL A 1 96 ? 1.247 -4.776 -2.108 1.00 98.44 96 VAL A O 1
ATOM 715 N N . ILE A 1 97 ? 0.967 -4.400 0.092 1.00 97.94 97 ILE A N 1
ATOM 716 C CA . ILE A 1 97 ? 1.467 -5.708 0.546 1.00 97.94 97 ILE A CA 1
ATOM 717 C C . ILE A 1 97 ? 0.418 -6.533 1.292 1.00 97.94 97 ILE A C 1
ATOM 719 O O . ILE A 1 97 ? 0.658 -7.703 1.568 1.00 97.94 97 ILE A O 1
ATOM 723 N N . ALA A 1 98 ? -0.725 -5.933 1.628 1.00 97.50 98 ALA A N 1
ATOM 724 C CA . ALA A 1 98 ? -1.883 -6.636 2.168 1.00 97.50 98 ALA A CA 1
ATOM 725 C C . ALA A 1 98 ? -3.160 -5.823 1.930 1.00 97.50 98 ALA A C 1
ATOM 727 O O . ALA A 1 98 ? -3.129 -4.592 2.034 1.00 97.50 98 ALA A O 1
ATOM 728 N N . ILE A 1 99 ? -4.264 -6.526 1.683 1.00 97.00 99 ILE A N 1
ATOM 729 C CA . ILE A 1 99 ? -5.633 -6.024 1.853 1.00 97.00 99 ILE A CA 1
ATOM 730 C C . ILE A 1 99 ? -6.063 -6.428 3.265 1.00 97.00 99 ILE A C 1
ATOM 732 O O . ILE A 1 99 ? -5.774 -7.539 3.706 1.00 97.00 99 ILE A O 1
ATOM 736 N N . VAL A 1 100 ? -6.641 -5.499 4.019 1.00 94.81 100 VAL A N 1
ATOM 737 C CA . VAL A 1 100 ? -6.931 -5.675 5.445 1.00 94.81 100 VAL A CA 1
ATOM 738 C C . VAL A 1 100 ? -8.386 -6.091 5.619 1.00 94.81 100 VAL A C 1
ATOM 740 O O . VAL A 1 100 ? -9.277 -5.272 5.410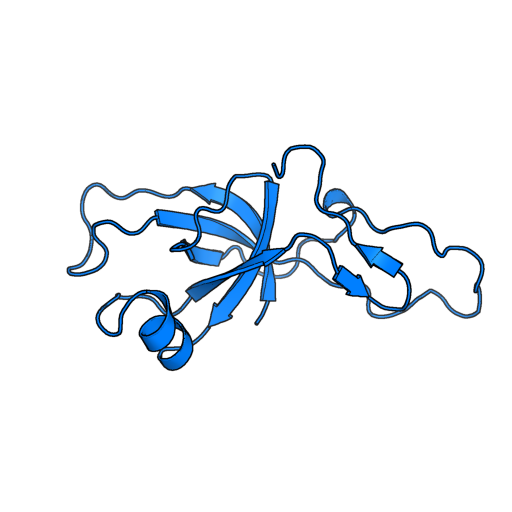 1.00 94.81 100 VAL A O 1
ATOM 743 N N . ASP A 1 101 ? -8.608 -7.328 6.063 1.00 91.19 101 ASP A N 1
ATOM 744 C CA . ASP A 1 101 ? -9.941 -7.836 6.415 1.00 91.19 101 ASP A CA 1
ATOM 745 C C . ASP A 1 101 ? -10.450 -7.257 7.742 1.00 91.19 101 ASP A C 1
ATOM 747 O O . ASP A 1 101 ? -11.572 -6.771 7.830 1.00 91.19 101 ASP A O 1
ATOM 751 N N . ASP A 1 102 ? -9.605 -7.281 8.775 1.00 89.56 102 ASP A N 1
ATOM 752 C CA . ASP A 1 102 ? -9.869 -6.771 10.121 1.00 89.56 102 ASP A CA 1
ATOM 753 C C . ASP A 1 102 ? -8.532 -6.398 10.788 1.00 89.56 102 ASP A C 1
ATOM 755 O O . ASP A 1 102 ? -7.467 -6.908 10.423 1.00 89.56 102 ASP A O 1
ATOM 759 N N . ALA A 1 103 ? -8.566 -5.526 11.797 1.00 88.44 103 ALA A N 1
ATOM 760 C CA . ALA A 1 103 ? -7.404 -5.266 12.650 1.00 88.44 103 ALA A CA 1
ATOM 761 C C . ALA A 1 103 ? -7.808 -5.080 14.114 1.00 88.44 103 ALA A C 1
ATOM 763 O O . ALA A 1 103 ? -8.858 -4.519 14.404 1.00 88.44 103 ALA A O 1
ATOM 764 N N . GLU A 1 104 ? -6.960 -5.493 15.053 1.00 87.75 104 GLU A N 1
ATOM 765 C CA . GLU A 1 104 ? -7.141 -5.197 16.476 1.00 87.75 104 GLU A CA 1
ATOM 766 C C . GLU A 1 104 ? -6.175 -4.092 16.911 1.00 87.75 104 GLU A C 1
ATOM 768 O O . GLU A 1 104 ? -4.961 -4.203 16.745 1.00 87.75 104 GLU A O 1
ATOM 773 N N . ILE A 1 105 ? -6.719 -2.994 17.439 1.00 82.50 105 ILE A N 1
ATOM 774 C CA . ILE A 1 105 ? -5.969 -1.786 17.791 1.00 82.50 105 ILE A CA 1
ATOM 775 C C . ILE A 1 105 ? -6.478 -1.292 19.140 1.00 82.50 105 ILE A C 1
ATOM 777 O O . ILE A 1 105 ? -7.646 -0.929 19.265 1.00 82.50 105 ILE A O 1
ATOM 781 N N . ASN A 1 106 ? -5.612 -1.280 20.156 1.00 80.12 106 ASN A N 1
ATOM 782 C CA . ASN A 1 106 ? -5.961 -0.880 21.526 1.00 80.12 106 ASN A CA 1
ATOM 783 C C . ASN A 1 106 ? -7.245 -1.570 22.035 1.00 80.12 106 ASN A C 1
ATOM 785 O O . ASN A 1 106 ? -8.165 -0.909 22.514 1.00 80.12 106 ASN A O 1
ATOM 789 N N . ALA A 1 107 ? -7.326 -2.899 21.873 1.00 81.12 107 ALA A N 1
ATOM 790 C CA . ALA A 1 107 ? -8.479 -3.736 22.239 1.00 81.12 107 ALA A CA 1
ATOM 791 C C . ALA A 1 107 ? -9.808 -3.389 21.528 1.00 81.12 107 ALA A C 1
ATOM 793 O O . ALA A 1 107 ? -10.890 -3.776 21.986 1.00 81.12 107 ALA A O 1
ATOM 794 N N . ARG A 1 108 ? -9.745 -2.669 20.400 1.00 81.94 108 ARG A N 1
ATOM 795 C CA . ARG A 1 108 ? -10.878 -2.398 19.507 1.00 81.94 108 ARG A CA 1
ATOM 796 C C . ARG A 1 108 ? -10.643 -3.066 18.162 1.00 81.94 108 ARG A C 1
ATOM 798 O O . ARG A 1 108 ? -9.561 -2.959 17.593 1.00 81.94 108 ARG A O 1
ATOM 805 N N . VAL A 1 109 ? -11.681 -3.698 17.627 1.00 87.44 109 VAL A N 1
ATOM 806 C CA . VAL A 1 109 ? -11.653 -4.232 16.261 1.00 87.44 109 VAL A CA 1
ATOM 807 C C . VAL A 1 109 ? -11.931 -3.094 15.285 1.00 87.44 109 VAL A C 1
ATOM 809 O O . VAL A 1 109 ? -12.977 -2.454 15.369 1.00 87.44 109 VAL A O 1
ATOM 812 N N . LEU A 1 110 ? -11.000 -2.832 14.377 1.00 88.00 110 LEU A N 1
ATOM 813 C CA . LEU A 1 110 ? -11.182 -2.011 13.192 1.00 88.00 110 LEU A CA 1
ATOM 814 C C . LEU A 1 110 ? -11.748 -2.879 12.073 1.00 88.00 110 LEU A C 1
ATOM 816 O O . LEU A 1 110 ? -11.102 -3.836 11.651 1.00 88.00 110 LEU A O 1
ATOM 820 N N . ARG A 1 111 ? -12.917 -2.486 11.572 1.00 86.12 111 ARG A N 1
ATOM 821 C CA . ARG A 1 111 ? -13.545 -3.091 10.400 1.00 86.12 111 ARG A CA 1
ATOM 822 C C . ARG A 1 111 ? -13.416 -2.169 9.186 1.00 86.12 111 ARG A C 1
ATOM 824 O O . ARG A 1 111 ? -13.618 -0.954 9.341 1.00 86.12 111 ARG A O 1
ATOM 831 N N . PRO A 1 112 ? -13.139 -2.713 7.991 1.00 80.38 112 PRO A N 1
ATOM 832 C CA . PRO A 1 112 ? -13.271 -1.991 6.735 1.00 80.38 112 PRO A CA 1
ATOM 833 C C . PRO A 1 112 ? -14.683 -1.415 6.559 1.00 80.38 112 PRO A C 1
ATOM 835 O O . PRO A 1 112 ? -15.651 -1.883 7.171 1.00 80.38 112 PRO A O 1
ATOM 838 N N . GLY A 1 113 ? -14.787 -0.381 5.729 1.00 69.94 113 GLY A N 1
ATOM 839 C CA . GLY A 1 113 ? -16.061 0.223 5.351 1.00 69.94 113 GLY A CA 1
ATOM 840 C C . GLY A 1 113 ? -16.981 -0.731 4.600 1.00 69.94 113 GLY A C 1
ATOM 841 O O . GLY A 1 113 ? -16.525 -1.684 3.966 1.00 69.94 113 GLY A O 1
ATOM 842 N N . GLU A 1 114 ? -18.287 -0.464 4.634 1.00 60.38 114 GLU A N 1
ATOM 843 C CA . GLU A 1 114 ? -19.228 -1.152 3.744 1.00 60.38 114 GLU A CA 1
ATOM 844 C C . GLU A 1 114 ? -18.872 -0.827 2.281 1.0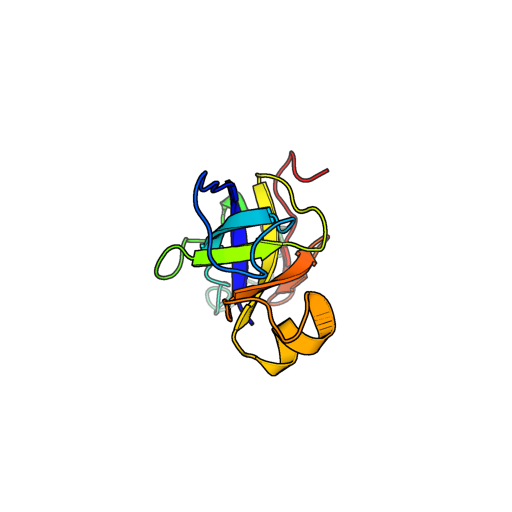0 60.38 114 GLU A C 1
ATOM 846 O O . GLU A 1 114 ? -18.806 0.340 1.902 1.00 60.38 114 GLU A O 1
ATOM 851 N N . GLY A 1 115 ? -18.596 -1.861 1.476 1.00 55.44 115 GLY A N 1
ATOM 852 C CA . GLY A 1 115 ? -18.166 -1.734 0.073 1.00 55.44 115 GLY A CA 1
ATOM 853 C C . GLY A 1 115 ? -16.773 -2.296 -0.243 1.00 55.44 115 GLY A C 1
ATOM 854 O O . GLY A 1 115 ? -16.393 -2.327 -1.405 1.00 55.44 115 GLY A O 1
ATOM 855 N N . ALA A 1 116 ? -16.035 -2.766 0.766 1.00 56.47 116 ALA A N 1
ATOM 856 C CA . ALA A 1 116 ? -14.715 -3.395 0.636 1.00 56.47 116 ALA A CA 1
ATOM 857 C C . ALA A 1 116 ? -14.768 -4.915 0.327 1.00 56.47 116 ALA A C 1
ATOM 859 O O . ALA A 1 116 ? -13.980 -5.675 0.878 1.00 56.47 116 ALA A O 1
ATOM 860 N N . ARG A 1 117 ? -15.747 -5.392 -0.453 1.00 48.34 117 ARG A N 1
ATOM 861 C CA . ARG A 1 117 ? -15.872 -6.812 -0.840 1.00 48.34 117 ARG A CA 1
ATOM 862 C C . ARG A 1 117 ? -16.268 -6.961 -2.297 1.00 48.34 117 ARG A C 1
ATOM 864 O O . ARG A 1 117 ? -17.123 -6.159 -2.735 1.00 48.34 117 ARG A O 1
#

Secondary structure (DSSP, 8-state):
-EEEEEEEEE--SS--TT-TT-EEEEEEEBPPP----TT-TT--PPEEGGGSPB-SS-EEEEESS---TT-EEEEEESHHHHHHHT-SS-S-SEEEEEE-S-EEETTEEEEPPTT--

Radius of gyration: 15.81 Å; chains: 1; bounding box: 32×23×54 Å

Sequence (117 aa):
MRLARVIGQVWGARQAEHLGGHRLLRLQPLALPLTTPDGLAEQRAPLRAEQLAARGELLVAVDGLGAGPGELVLVAHGSRCRDLTVGDDVPTKEVVIAIVDDAEINARVLRPGEGAR